Protein AF-A0A6I9Q397-F1 (afdb_monomer_lite)

Foldseek 3Di:
DDDDDDPPPPPPPPPDDPDDDDDDDVDPDPPDDPDPDPPPDQDPVHDDDDDPPPDDDDPDDPPVVVVPDPDPVPDDD

pLDDT: mean 70.37, std 11.14, range [42.62, 89.88]

Radius of gyration: 23.96 Å; chains: 1; bounding box: 56×58×47 Å

Secondary structure (DSSP, 8-state):
--------------------PPP----TT---------TT---TT-SPPPPP----S-TTSS-TTSSS---GGGS--

Sequence (77 aa):
MKDSAHSSSTKGERLSAKMRSLPGSNEPYEASSPKEIDASYVDPLGPQMERPKTGAKRRVEDDDFADEELGDDLLPE

Structure (mmCIF, N/CA/C/O backbone):
data_AF-A0A6I9Q397-F1
#
_entry.id   AF-A0A6I9Q397-F1
#
loop_
_atom_site.group_PDB
_atom_site.id
_atom_site.type_symbol
_atom_site.label_atom_id
_atom_site.label_alt_id
_atom_site.label_comp_id
_atom_site.label_asym_id
_atom_site.label_entity_id
_atom_site.label_seq_id
_atom_site.pdbx_PDB_ins_code
_atom_site.Cartn_x
_atom_site.Cartn_y
_atom_site.Cartn_z
_atom_site.occupancy
_atom_site.B_iso_or_equiv
_atom_site.auth_seq_id
_atom_site.auth_comp_id
_atom_site.auth_asym_id
_atom_site.auth_atom_id
_atom_site.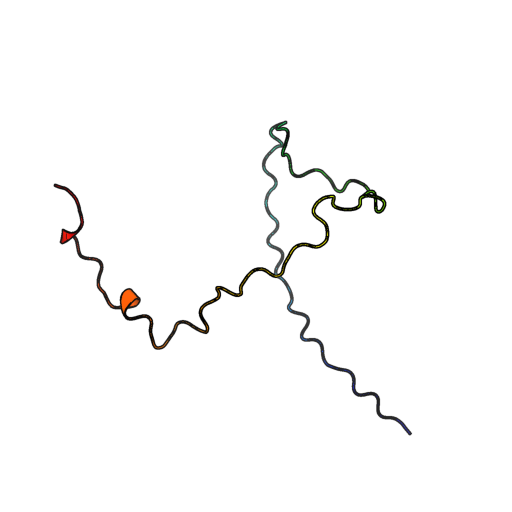pdbx_PDB_model_num
ATOM 1 N N . MET A 1 1 ? -21.632 -40.645 -6.547 1.00 42.62 1 MET A N 1
ATOM 2 C CA . MET A 1 1 ? -20.183 -40.895 -6.366 1.00 42.62 1 MET A CA 1
ATOM 3 C C . MET A 1 1 ? -19.480 -39.549 -6.479 1.00 42.62 1 MET A C 1
ATOM 5 O O . MET A 1 1 ? -20.090 -38.636 -7.016 1.00 42.62 1 MET A O 1
ATOM 9 N N . LYS A 1 2 ? -18.321 -39.413 -5.828 1.00 50.56 2 LYS A N 1
ATOM 10 C CA . LYS A 1 2 ? -17.555 -38.174 -5.566 1.00 50.56 2 LYS A CA 1
ATOM 11 C C . LYS A 1 2 ? -17.266 -37.423 -6.886 1.00 50.56 2 LYS A C 1
ATOM 13 O O . LYS A 1 2 ? -17.404 -38.029 -7.935 1.00 50.56 2 LYS A O 1
ATOM 18 N N . ASP A 1 3 ? -17.062 -36.104 -6.886 1.00 48.84 3 ASP A N 1
ATOM 19 C CA . ASP A 1 3 ? -15.701 -35.565 -6.796 1.00 48.84 3 ASP A CA 1
ATOM 20 C C . ASP A 1 3 ? -15.641 -34.175 -6.140 1.00 48.84 3 ASP A C 1
ATOM 22 O O . ASP A 1 3 ? -16.153 -33.175 -6.642 1.00 48.84 3 ASP A O 1
ATOM 26 N N . SER A 1 4 ? -14.958 -34.129 -4.997 1.00 53.47 4 SER A N 1
ATOM 27 C CA . SER A 1 4 ? -14.464 -32.914 -4.360 1.00 53.47 4 SER A CA 1
ATOM 28 C C . SER A 1 4 ? -13.214 -32.439 -5.108 1.00 53.47 4 SER A C 1
ATOM 30 O O . SER A 1 4 ? -12.181 -33.110 -5.083 1.00 53.47 4 SER A O 1
ATOM 32 N N . ALA A 1 5 ? -13.280 -31.272 -5.746 1.00 57.66 5 ALA A N 1
ATOM 33 C CA . ALA A 1 5 ? -12.099 -30.563 -6.226 1.00 57.66 5 ALA A CA 1
ATOM 34 C C . ALA A 1 5 ? -11.492 -29.791 -5.047 1.00 57.66 5 ALA A C 1
ATOM 36 O O . ALA A 1 5 ? -12.010 -28.767 -4.604 1.00 57.66 5 ALA A O 1
ATOM 37 N N . HIS A 1 6 ? -10.414 -30.330 -4.490 1.00 55.91 6 HIS A N 1
ATOM 38 C CA . HIS A 1 6 ? -9.662 -29.700 -3.418 1.00 55.91 6 HIS A CA 1
ATOM 39 C C . HIS A 1 6 ? -8.673 -28.755 -4.101 1.00 55.91 6 HIS A C 1
ATOM 41 O O . HIS A 1 6 ? -7.699 -29.218 -4.692 1.00 55.91 6 HIS A O 1
ATOM 47 N N . SER A 1 7 ? -8.931 -27.445 -4.070 1.00 56.84 7 SER A N 1
ATOM 48 C CA . SER A 1 7 ? -7.942 -26.448 -4.486 1.00 56.84 7 SER A CA 1
ATOM 49 C C . SER A 1 7 ? -6.673 -26.645 -3.663 1.00 56.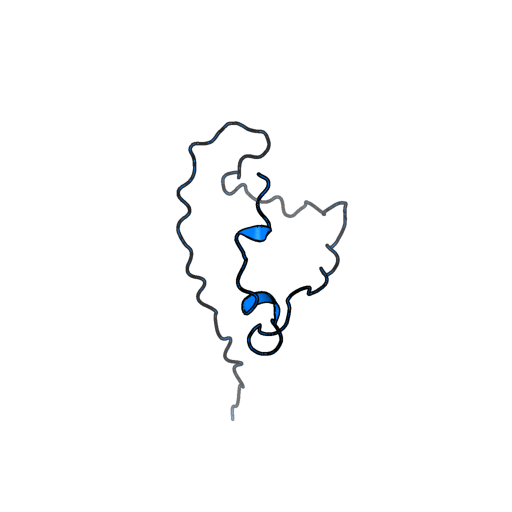84 7 SER A C 1
ATOM 51 O O . SER A 1 7 ? -6.652 -26.398 -2.455 1.00 56.84 7 SER A O 1
ATOM 53 N N . SER A 1 8 ? -5.612 -27.114 -4.315 1.00 58.03 8 SER A N 1
ATOM 54 C CA . SER A 1 8 ? -4.277 -27.201 -3.740 1.00 58.03 8 SER A CA 1
ATOM 55 C C . SER A 1 8 ? -3.787 -25.784 -3.452 1.00 58.03 8 SER A C 1
ATOM 57 O O . SER A 1 8 ? -3.288 -25.090 -4.337 1.00 58.03 8 SER A O 1
ATOM 59 N N . SER A 1 9 ? -3.963 -25.330 -2.211 1.00 59.34 9 SER A N 1
ATOM 60 C CA . SER A 1 9 ? -3.297 -24.126 -1.733 1.00 59.34 9 SER A CA 1
ATOM 61 C C . SER A 1 9 ? -1.802 -24.421 -1.676 1.00 59.34 9 SER A C 1
ATOM 63 O O . SER A 1 9 ? -1.344 -25.250 -0.889 1.00 59.34 9 SER A O 1
ATOM 65 N N . THR A 1 10 ? -1.027 -23.762 -2.534 1.00 58.84 10 THR A N 1
ATOM 66 C CA . THR A 1 10 ? 0.423 -23.667 -2.377 1.00 58.84 10 THR A CA 1
ATOM 67 C C . THR A 1 10 ? 0.670 -22.890 -1.089 1.00 58.84 10 THR A C 1
ATOM 69 O O . THR A 1 10 ? 0.691 -21.658 -1.078 1.00 58.84 10 THR A O 1
ATOM 72 N N . LYS A 1 11 ? 0.754 -23.607 0.033 1.00 62.12 11 LYS A N 1
ATOM 73 C CA . LYS A 1 11 ? 1.155 -23.042 1.317 1.00 62.12 11 LYS A CA 1
ATOM 74 C C . LYS A 1 11 ? 2.603 -22.595 1.154 1.00 62.12 11 LYS A C 1
ATOM 76 O O . LYS A 1 11 ? 3.514 -23.407 1.230 1.00 62.12 11 LYS A O 1
ATOM 81 N N . GLY A 1 12 ? 2.788 -21.314 0.842 1.00 63.88 12 GLY A N 1
ATOM 82 C CA . GLY A 1 12 ? 4.092 -20.669 0.835 1.00 63.88 12 GLY A CA 1
ATOM 83 C C . GLY A 1 12 ? 4.686 -20.793 2.228 1.00 63.88 12 GLY A C 1
ATOM 84 O O . GLY A 1 12 ? 4.226 -20.141 3.166 1.00 63.88 12 GLY A O 1
ATOM 85 N N . GLU A 1 13 ? 5.656 -21.686 2.363 1.00 65.88 13 GLU A N 1
ATOM 86 C CA . GLU A 1 13 ? 6.368 -21.934 3.603 1.00 65.88 13 GLU A CA 1
ATOM 87 C C . GLU A 1 13 ? 7.257 -20.717 3.874 1.00 65.88 13 GLU A C 1
ATOM 89 O O . GLU A 1 13 ? 8.321 -20.533 3.284 1.00 65.88 13 GLU A O 1
ATOM 94 N N . ARG A 1 14 ? 6.749 -19.787 4.689 1.00 70.81 14 ARG A N 1
ATOM 95 C CA . ARG A 1 14 ? 7.495 -18.591 5.077 1.00 70.81 14 ARG A CA 1
ATOM 96 C C . ARG A 1 14 ? 8.602 -19.028 6.027 1.00 70.81 14 ARG A C 1
ATOM 98 O O . ARG A 1 14 ? 8.330 -19.395 7.166 1.00 70.81 14 ARG A O 1
ATOM 105 N N . LEU A 1 15 ? 9.841 -18.968 5.553 1.00 66.44 15 LEU A N 1
ATOM 106 C CA . LEU A 1 15 ? 11.038 -19.174 6.360 1.00 66.44 15 LEU A CA 1
ATOM 107 C C . LEU A 1 15 ? 11.096 -18.068 7.426 1.00 66.44 15 LEU A C 1
ATOM 109 O O . LEU A 1 15 ? 11.512 -16.943 7.152 1.00 66.44 15 LEU A O 1
ATOM 113 N N . SER A 1 16 ? 10.616 -18.352 8.639 1.00 66.44 16 SER A N 1
ATOM 114 C CA . SER A 1 16 ? 10.690 -17.411 9.755 1.00 66.44 16 SER A CA 1
ATOM 115 C C . SER A 1 16 ? 12.134 -17.345 10.249 1.00 66.44 16 SER A C 1
ATOM 117 O O . SER A 1 16 ? 12.566 -18.178 11.052 1.00 66.44 16 SER A O 1
ATOM 119 N N . ALA A 1 17 ? 12.897 -16.364 9.769 1.00 66.75 17 ALA A N 1
ATOM 120 C CA . ALA A 1 17 ? 14.156 -16.001 10.401 1.00 66.75 17 ALA A CA 1
ATOM 121 C C . ALA A 1 17 ? 13.847 -15.555 11.839 1.00 66.75 17 ALA A C 1
ATOM 123 O O . ALA A 1 17 ? 13.070 -14.624 12.061 1.00 66.75 17 ALA A O 1
ATOM 124 N N . LYS A 1 18 ? 14.406 -16.254 12.833 1.00 64.50 18 LYS A N 1
ATOM 125 C CA . LYS A 1 18 ? 14.320 -15.842 14.238 1.00 64.50 18 LYS A CA 1
ATOM 126 C C . LYS A 1 18 ? 15.083 -14.526 14.384 1.00 64.50 18 LYS A C 1
ATOM 128 O O . LYS A 1 18 ? 16.309 -14.521 14.437 1.00 64.50 18 LYS A O 1
ATOM 133 N N . MET A 1 19 ? 14.351 -13.417 14.422 1.00 69.81 19 MET A N 1
ATOM 134 C CA . MET A 1 19 ? 14.899 -12.109 14.761 1.00 69.81 19 MET A CA 1
ATOM 135 C C . MET A 1 19 ? 15.399 -12.173 16.204 1.00 69.81 19 MET A C 1
ATOM 137 O O . MET A 1 19 ? 14.630 -12.462 17.123 1.00 69.81 19 MET A O 1
ATOM 141 N N . ARG A 1 20 ? 16.701 -11.963 16.407 1.00 70.00 20 ARG A N 1
ATOM 142 C CA . ARG A 1 20 ? 17.280 -11.848 17.746 1.00 70.00 20 ARG A CA 1
ATOM 143 C C . ARG A 1 20 ? 16.723 -10.570 18.368 1.00 70.00 20 ARG A C 1
ATOM 145 O O . ARG A 1 20 ? 16.998 -9.487 17.863 1.00 70.00 20 ARG A O 1
ATOM 152 N N . SER A 1 21 ? 15.905 -10.707 19.411 1.00 66.44 21 SER A N 1
ATOM 153 C CA . SER A 1 21 ? 15.339 -9.563 20.125 1.00 66.44 21 SER A CA 1
ATOM 154 C C . SER A 1 21 ? 16.475 -8.689 20.646 1.00 66.44 21 SER A C 1
ATOM 156 O O . SER A 1 21 ? 17.365 -9.181 21.350 1.00 66.44 21 SER A O 1
ATOM 158 N N . LEU A 1 22 ? 16.454 -7.407 20.289 1.00 66.81 22 LEU A N 1
ATOM 159 C CA . LEU A 1 22 ? 17.284 -6.416 20.960 1.00 66.81 22 LEU A CA 1
ATOM 160 C C . LEU A 1 22 ? 16.824 -6.337 22.427 1.00 66.81 22 LEU A C 1
ATOM 162 O O . LEU A 1 22 ? 15.627 -6.490 22.681 1.00 66.81 22 LEU A O 1
ATOM 166 N N . PRO A 1 23 ? 17.740 -6.178 23.401 1.00 66.19 23 PRO A N 1
ATOM 167 C CA . PRO A 1 23 ? 17.345 -5.940 24.784 1.00 66.19 23 PRO A CA 1
ATOM 168 C C . PRO A 1 23 ? 16.443 -4.704 24.819 1.00 66.19 23 PRO A C 1
ATOM 170 O O . PRO A 1 23 ? 16.798 -3.678 24.240 1.00 66.19 23 PRO A O 1
ATOM 173 N N . GLY A 1 24 ? 15.273 -4.846 25.442 1.00 60.12 24 GLY A N 1
ATOM 174 C CA . GLY A 1 24 ? 14.232 -3.825 25.464 1.00 60.12 24 GLY A CA 1
ATOM 175 C C . GLY A 1 24 ? 14.765 -2.480 25.931 1.00 60.12 24 GLY A C 1
ATOM 176 O O . GLY A 1 24 ? 15.102 -2.305 27.103 1.00 60.12 24 GLY A O 1
ATOM 177 N N . SER A 1 25 ? 14.871 -1.527 25.009 1.00 62.16 25 SER A N 1
ATOM 178 C CA . SER A 1 25 ? 14.887 -0.117 25.368 1.00 62.16 25 SER A CA 1
ATOM 179 C C . SER A 1 25 ? 13.450 0.225 25.742 1.00 62.16 25 SER A C 1
ATOM 181 O O . SER A 1 25 ? 12.573 0.064 24.894 1.00 62.16 25 SER A O 1
ATOM 183 N N . ASN A 1 26 ? 13.221 0.639 26.992 1.00 64.81 26 ASN A N 1
ATOM 184 C CA . ASN A 1 26 ? 11.921 1.035 27.554 1.00 64.81 26 ASN A CA 1
ATOM 185 C C . ASN A 1 26 ? 11.412 2.326 26.890 1.00 64.81 26 ASN A C 1
ATOM 187 O O . ASN A 1 26 ? 11.312 3.386 27.501 1.00 64.81 26 ASN A O 1
ATOM 191 N N . GLU A 1 27 ? 11.179 2.232 25.592 1.00 74.12 27 GLU A N 1
ATOM 192 C CA . GLU A 1 27 ? 10.695 3.290 24.737 1.00 74.12 27 GLU A CA 1
ATOM 193 C C . GLU A 1 27 ? 9.190 3.088 24.539 1.00 74.12 27 GLU A C 1
ATOM 195 O O . GLU A 1 27 ? 8.717 1.947 24.485 1.00 74.12 27 GLU A O 1
ATOM 200 N N . PRO A 1 28 ? 8.411 4.168 24.355 1.00 71.00 28 PRO A N 1
ATOM 201 C CA . PRO A 1 28 ? 6.956 4.099 24.172 1.00 71.00 28 PRO A CA 1
ATOM 202 C C . PRO A 1 28 ? 6.492 3.194 23.016 1.00 71.00 28 PRO A C 1
ATOM 204 O O . PRO A 1 28 ? 5.314 2.854 22.933 1.00 71.00 28 PRO A O 1
ATOM 207 N N . TYR A 1 29 ? 7.415 2.813 22.130 1.00 60.22 29 TYR A N 1
ATOM 208 C CA . TYR A 1 29 ? 7.200 2.000 20.937 1.00 60.22 29 TYR A CA 1
ATOM 209 C C . TYR A 1 29 ? 7.974 0.676 20.973 1.00 60.22 29 TYR A C 1
ATOM 211 O O . TYR A 1 29 ? 8.469 0.205 19.949 1.00 60.22 29 TYR A O 1
ATOM 219 N N . GLU A 1 30 ? 8.104 0.054 22.143 1.00 73.69 30 GLU A N 1
ATOM 220 C CA . GLU A 1 30 ? 8.626 -1.308 22.211 1.00 73.69 30 GLU A CA 1
ATOM 221 C C . GLU A 1 30 ? 7.613 -2.309 21.624 1.00 73.69 30 GLU A C 1
ATOM 223 O O . GLU A 1 30 ? 6.414 -2.270 21.926 1.00 73.69 30 GLU A O 1
ATOM 228 N N . ALA A 1 31 ? 8.098 -3.223 20.775 1.00 65.69 31 ALA A N 1
ATOM 229 C CA . ALA A 1 31 ? 7.309 -4.337 20.264 1.00 65.69 31 ALA A CA 1
ATOM 230 C C . ALA A 1 31 ? 6.896 -5.220 21.447 1.00 65.69 31 ALA A C 1
ATOM 232 O O . ALA A 1 31 ? 7.681 -6.023 21.950 1.00 65.69 31 ALA A O 1
ATOM 233 N N . SER A 1 32 ? 5.677 -5.017 21.944 1.00 66.94 32 SER A N 1
ATOM 234 C CA . SER A 1 32 ? 5.250 -5.661 23.176 1.00 66.94 32 SER A CA 1
ATOM 235 C C . SER A 1 32 ? 5.184 -7.178 23.035 1.00 66.94 32 SER A C 1
ATOM 237 O O . SER A 1 32 ? 4.849 -7.700 21.970 1.00 66.94 32 SER A O 1
ATOM 239 N N . SER A 1 33 ? 5.424 -7.870 24.152 1.00 68.12 33 SER A N 1
ATOM 240 C CA . SER A 1 33 ? 5.027 -9.266 24.359 1.00 68.12 33 SER A CA 1
ATOM 241 C C . SER A 1 33 ? 3.600 -9.523 23.844 1.00 68.12 33 SER A C 1
ATOM 243 O O . SER A 1 33 ? 2.820 -8.570 23.754 1.00 68.12 33 SER A O 1
ATOM 245 N N . PRO A 1 34 ? 3.234 -10.773 23.489 1.00 70.19 34 PRO A N 1
ATOM 246 C CA . PRO A 1 34 ? 1.883 -11.097 23.036 1.00 70.19 34 PRO A CA 1
ATOM 247 C C . PRO A 1 34 ? 0.879 -10.768 24.147 1.00 70.19 34 PRO A C 1
ATOM 249 O O . PRO A 1 34 ? 0.622 -11.567 25.042 1.00 70.19 34 PRO A O 1
ATOM 252 N N . LYS A 1 35 ? 0.366 -9.540 24.112 1.00 71.00 35 LYS A N 1
ATOM 253 C CA . LYS A 1 35 ? -0.736 -9.063 24.931 1.00 71.00 35 LYS A CA 1
ATOM 254 C C . LYS A 1 35 ? -1.990 -9.723 24.386 1.00 71.00 35 LYS A C 1
ATOM 256 O O . LYS A 1 35 ? -2.132 -9.859 23.169 1.00 71.00 35 LYS A O 1
ATOM 261 N N . GLU A 1 36 ? -2.879 -10.137 25.279 1.00 77.06 36 GLU A N 1
ATOM 262 C CA . GLU A 1 36 ? -4.223 -10.539 24.885 1.00 77.06 36 GLU A CA 1
ATOM 263 C C . GLU A 1 36 ? -4.838 -9.360 24.129 1.00 77.06 36 GLU A C 1
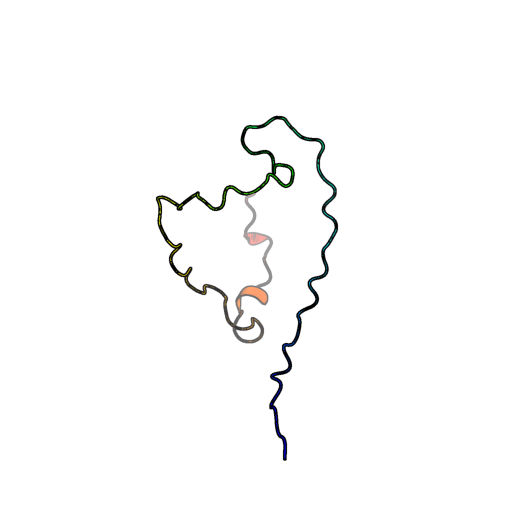ATOM 265 O O . GLU A 1 36 ? -5.016 -8.273 24.680 1.00 77.06 36 GLU A O 1
ATOM 270 N N . ILE A 1 37 ? -5.012 -9.537 22.820 1.00 76.75 37 ILE A N 1
ATOM 271 C CA . ILE A 1 37 ? -5.514 -8.481 21.951 1.00 76.75 37 ILE A CA 1
ATOM 272 C C . ILE A 1 37 ? -6.969 -8.274 22.347 1.00 76.75 37 ILE A C 1
ATOM 274 O O . ILE A 1 37 ? -7.780 -9.192 22.213 1.00 76.75 37 ILE A O 1
ATOM 278 N N . ASP A 1 38 ? -7.293 -7.077 22.827 1.00 80.88 38 ASP A N 1
ATOM 279 C CA . ASP A 1 38 ? -8.679 -6.684 23.021 1.00 80.88 38 ASP A CA 1
ATOM 280 C C . ASP A 1 38 ? -9.366 -6.622 21.652 1.00 80.88 38 ASP A C 1
ATOM 282 O O . ASP A 1 38 ? -9.192 -5.679 20.877 1.00 80.88 38 ASP A O 1
ATOM 286 N N . ALA A 1 39 ? -10.139 -7.663 21.344 1.00 82.50 39 ALA A N 1
ATOM 287 C CA . ALA A 1 39 ? -10.900 -7.770 20.104 1.00 82.50 39 ALA A CA 1
ATOM 288 C C . ALA A 1 39 ? -12.069 -6.768 20.027 1.00 82.50 39 ALA A C 1
ATOM 290 O O . ALA A 1 39 ? -12.759 -6.717 19.011 1.00 82.50 39 ALA A O 1
ATOM 291 N N . SER A 1 40 ? -12.293 -5.976 21.080 1.00 89.88 40 SER A N 1
ATOM 292 C CA . SER A 1 40 ? -13.271 -4.886 21.105 1.00 89.88 40 SER A CA 1
ATOM 293 C C . SER A 1 40 ? -12.745 -3.606 20.447 1.00 89.88 40 SER A C 1
ATOM 295 O O . SER A 1 40 ? -13.531 -2.689 20.206 1.00 89.88 40 SER A O 1
ATOM 297 N N . TYR A 1 41 ? -11.437 -3.506 20.165 1.00 85.31 41 TYR A N 1
ATOM 298 C CA . TYR A 1 41 ? -10.875 -2.320 19.526 1.00 85.31 41 TYR A CA 1
ATOM 299 C C . TYR A 1 41 ? -11.334 -2.213 18.071 1.00 85.31 41 TYR A C 1
ATOM 301 O O . TYR A 1 41 ? -10.976 -3.020 17.211 1.00 85.31 41 TYR A O 1
ATOM 309 N N . VAL A 1 42 ? -12.109 -1.168 17.801 1.00 87.81 42 VAL A N 1
ATOM 310 C CA . VAL A 1 42 ? -12.477 -0.749 16.453 1.00 87.81 42 VAL A CA 1
ATOM 311 C C . VAL A 1 42 ? -11.521 0.368 16.050 1.00 87.81 42 VAL A C 1
ATOM 313 O O . VAL A 1 42 ? -11.489 1.409 16.706 1.00 87.81 42 VAL A O 1
ATOM 316 N N . ASP A 1 43 ? -10.740 0.148 14.989 1.00 85.81 43 ASP A N 1
ATOM 317 C CA . ASP A 1 43 ? -9.822 1.156 14.446 1.00 85.81 43 ASP A CA 1
ATOM 318 C C . ASP A 1 43 ? -10.602 2.444 14.100 1.00 85.81 43 ASP A C 1
ATOM 320 O O . ASP A 1 43 ? -11.499 2.396 13.249 1.00 85.81 43 ASP A O 1
ATOM 324 N N . PRO A 1 44 ? -10.304 3.595 14.736 1.00 89.69 44 PRO A N 1
ATOM 325 C CA . PRO A 1 44 ? -11.005 4.852 14.485 1.00 89.69 44 PRO A CA 1
ATOM 326 C C . PRO A 1 44 ? -10.783 5.399 13.068 1.00 89.69 44 PRO A C 1
ATOM 328 O O . PRO A 1 44 ? -11.561 6.240 12.621 1.00 89.69 44 PRO A O 1
ATOM 331 N N . LEU A 1 45 ? -9.753 4.936 12.351 1.00 86.00 45 LEU A N 1
ATOM 332 C CA . LEU A 1 45 ? -9.530 5.263 10.939 1.00 86.00 45 LEU A CA 1
ATOM 333 C C . LEU A 1 45 ? -10.361 4.383 9.994 1.00 86.00 45 LEU A C 1
ATOM 335 O O . LEU A 1 45 ? -10.396 4.631 8.787 1.00 86.00 45 LEU A O 1
ATOM 339 N N . GLY A 1 46 ? -11.061 3.388 10.543 1.00 86.31 46 GLY A N 1
ATOM 340 C CA . GLY A 1 46 ? -11.813 2.406 9.784 1.00 86.31 46 GLY A CA 1
ATOM 341 C C . GLY A 1 46 ? -10.905 1.448 9.007 1.00 86.31 46 GLY A C 1
ATOM 342 O O . GLY A 1 46 ? -9.693 1.404 9.211 1.00 86.31 46 GLY A O 1
ATOM 343 N N . PRO A 1 47 ? -11.481 0.632 8.111 1.00 88.62 47 PRO A N 1
ATOM 344 C CA . PRO A 1 47 ? -10.703 -0.282 7.287 1.00 88.62 47 PRO A CA 1
ATOM 345 C C . PRO A 1 47 ? -9.645 0.460 6.459 1.00 88.62 47 PRO A C 1
ATOM 347 O O . PRO A 1 47 ? -9.948 1.440 5.777 1.00 88.62 47 PRO A O 1
ATOM 350 N N . GLN A 1 48 ? -8.407 -0.035 6.473 1.00 84.19 48 GLN A N 1
ATOM 351 C CA . GLN A 1 48 ? -7.321 0.538 5.681 1.00 84.19 48 GLN A CA 1
ATOM 352 C C . GLN A 1 48 ? -7.643 0.445 4.178 1.00 84.19 48 GLN A C 1
ATOM 354 O O . GLN A 1 48 ? -7.985 -0.627 3.676 1.00 84.19 48 GLN A O 1
ATOM 359 N N . MET A 1 49 ? -7.485 1.548 3.440 1.00 87.25 49 MET A N 1
ATOM 360 C CA . MET A 1 49 ? -7.626 1.526 1.981 1.00 87.25 49 MET A CA 1
ATOM 361 C C . MET A 1 49 ? -6.571 0.630 1.317 1.00 87.25 49 MET A C 1
ATOM 363 O O . MET A 1 49 ? -5.446 0.475 1.815 1.00 87.25 49 MET A O 1
ATOM 367 N N . GLU A 1 50 ? -6.932 0.055 0.168 1.00 86.12 50 GLU A N 1
ATOM 368 C CA . GLU A 1 50 ? -6.008 -0.741 -0.634 1.00 86.12 50 GLU A CA 1
ATOM 369 C C . GLU A 1 50 ? -4.831 0.128 -1.081 1.00 86.12 50 GLU A C 1
ATOM 371 O O . GLU A 1 50 ? -4.989 1.138 -1.769 1.00 86.12 50 GLU A O 1
ATOM 376 N N . ARG A 1 51 ? -3.621 -0.271 -0.680 1.00 87.31 51 ARG A N 1
ATOM 377 C CA . ARG A 1 51 ? -2.402 0.399 -1.130 1.00 87.31 51 ARG A CA 1
ATOM 378 C C . ARG A 1 51 ? -2.241 0.141 -2.633 1.00 87.31 51 ARG A C 1
ATOM 380 O O . ARG A 1 51 ? -2.335 -1.020 -3.044 1.00 87.31 51 ARG A O 1
ATOM 387 N N . PRO A 1 52 ? -1.946 1.167 -3.448 1.00 87.69 52 PRO A N 1
ATOM 388 C CA . PRO A 1 52 ? -1.636 0.970 -4.856 1.00 87.69 52 PRO A CA 1
ATOM 389 C C . PRO A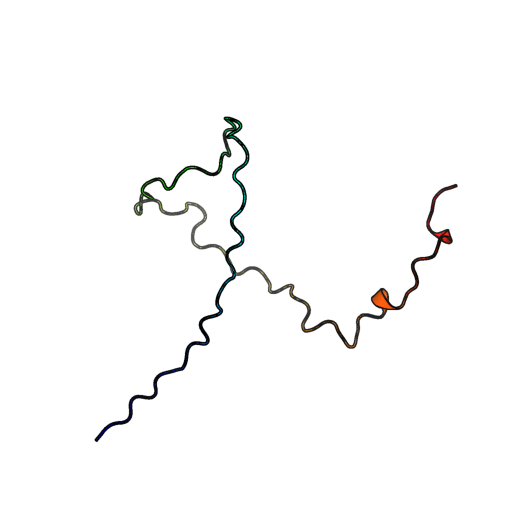 1 52 ? -0.512 -0.056 -5.008 1.00 87.69 52 PRO A C 1
ATOM 391 O O . PRO A 1 52 ? 0.510 0.020 -4.322 1.00 87.69 52 PRO A O 1
ATOM 394 N N . LYS A 1 53 ? -0.695 -1.029 -5.905 1.00 82.88 53 LYS A N 1
ATOM 395 C CA . LYS A 1 53 ? 0.328 -2.028 -6.228 1.00 82.88 53 LYS A CA 1
ATOM 396 C C . LYS A 1 53 ? 1.429 -1.355 -7.049 1.00 82.88 53 LYS A C 1
ATOM 398 O O . LYS A 1 53 ? 1.452 -1.469 -8.266 1.00 82.88 53 LYS A O 1
ATOM 403 N N . THR A 1 54 ? 2.346 -0.660 -6.380 1.00 76.81 54 THR A N 1
ATOM 404 C CA . THR A 1 54 ? 3.541 -0.042 -6.985 1.00 76.81 54 THR A CA 1
ATOM 405 C C . THR A 1 54 ? 4.628 -1.059 -7.349 1.00 76.81 54 THR A C 1
ATOM 407 O O . THR A 1 54 ? 5.729 -0.684 -7.742 1.00 76.81 54 THR A O 1
ATOM 410 N N . GLY A 1 55 ? 4.347 -2.360 -7.229 1.00 75.94 55 GLY A N 1
ATOM 411 C CA . GLY A 1 55 ? 5.262 -3.405 -7.661 1.00 75.94 55 GLY A CA 1
ATOM 412 C C . GLY A 1 55 ? 5.385 -3.408 -9.180 1.00 75.94 55 GLY A C 1
ATOM 413 O O . GLY A 1 55 ? 4.474 -3.866 -9.869 1.00 75.94 55 GLY A O 1
ATOM 414 N N . ALA A 1 56 ? 6.521 -2.930 -9.688 1.00 65.06 56 ALA A N 1
ATOM 415 C CA . ALA A 1 56 ? 6.948 -3.199 -11.051 1.00 65.06 56 ALA A CA 1
ATOM 416 C C . ALA A 1 56 ? 6.893 -4.719 -11.290 1.00 65.06 56 ALA A C 1
ATOM 418 O O . ALA A 1 56 ? 7.517 -5.512 -10.581 1.00 65.06 56 ALA A O 1
ATOM 419 N N . LYS A 1 57 ? 6.076 -5.131 -12.259 1.00 65.44 57 LYS A N 1
ATOM 420 C CA . LYS A 1 57 ? 6.091 -6.478 -12.846 1.00 65.44 57 LYS A CA 1
ATOM 421 C C . LYS A 1 57 ? 7.538 -6.815 -1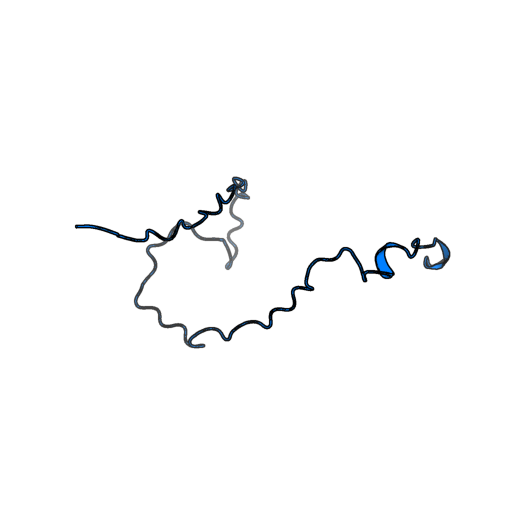3.246 1.00 65.44 57 LYS A C 1
ATOM 423 O O . LYS A 1 57 ? 8.226 -5.940 -13.749 1.00 65.44 57 LYS A O 1
ATOM 428 N N . ARG A 1 58 ? 7.965 -8.054 -12.948 1.00 63.16 58 ARG A N 1
ATOM 429 C CA . ARG A 1 58 ? 9.291 -8.674 -13.192 1.00 63.16 58 ARG A CA 1
ATOM 430 C C . ARG A 1 58 ? 10.297 -7.777 -13.943 1.00 63.16 58 ARG A C 1
ATOM 432 O O . ARG A 1 58 ? 10.213 -7.654 -15.158 1.00 63.16 58 ARG A O 1
ATOM 439 N N . ARG A 1 59 ? 11.274 -7.240 -13.206 1.00 58.47 59 ARG A N 1
ATOM 440 C CA . ARG A 1 59 ? 12.487 -6.605 -13.742 1.00 58.47 59 ARG A CA 1
ATOM 441 C C . ARG A 1 59 ? 13.379 -7.637 -14.423 1.00 58.47 59 ARG A C 1
ATOM 443 O O . ARG A 1 59 ? 14.155 -8.292 -13.733 1.00 58.47 59 ARG A O 1
ATOM 450 N N . VAL A 1 60 ? 13.254 -7.816 -15.730 1.00 57.28 60 VAL A N 1
ATOM 451 C CA . VAL A 1 60 ? 14.338 -8.451 -16.501 1.00 57.28 60 VAL A CA 1
ATOM 452 C C . VAL A 1 60 ? 14.545 -7.769 -17.857 1.00 57.28 60 VAL A C 1
ATOM 454 O O . VAL A 1 60 ? 15.656 -7.809 -18.359 1.00 57.28 60 VAL A O 1
ATOM 457 N N . GLU A 1 61 ? 13.525 -7.136 -18.445 1.00 57.06 61 GLU A N 1
ATOM 458 C CA . GLU A 1 61 ? 13.567 -6.789 -19.879 1.00 57.06 61 GLU A CA 1
ATOM 459 C C . GLU A 1 61 ? 13.611 -5.272 -20.180 1.00 57.06 61 GLU A C 1
ATOM 461 O O . GLU A 1 61 ? 14.035 -4.919 -21.270 1.00 57.06 61 GLU A O 1
ATOM 466 N N . ASP A 1 62 ? 13.242 -4.390 -19.234 1.00 54.50 62 ASP A N 1
ATOM 467 C CA . ASP A 1 62 ? 13.082 -2.932 -19.470 1.00 54.50 62 ASP A CA 1
ATOM 468 C C . ASP A 1 62 ? 13.867 -2.034 -18.475 1.00 54.50 62 ASP A C 1
ATOM 470 O O . ASP A 1 62 ? 13.577 -0.844 -18.352 1.00 54.50 62 ASP A O 1
ATOM 474 N N . ASP A 1 63 ? 14.795 -2.583 -17.682 1.00 60.47 63 ASP A N 1
ATOM 475 C CA . ASP A 1 63 ? 15.552 -1.803 -16.682 1.00 60.47 63 ASP A CA 1
ATOM 476 C C . ASP A 1 63 ? 16.877 -1.314 -17.304 1.00 60.47 63 ASP A C 1
ATOM 478 O O . ASP A 1 63 ? 17.949 -1.704 -16.860 1.00 60.47 63 ASP A O 1
ATOM 482 N N . ASP A 1 64 ? 16.802 -0.439 -18.320 1.00 62.94 64 ASP A N 1
ATOM 483 C CA . ASP A 1 64 ? 17.969 0.217 -18.964 1.00 62.94 64 ASP A CA 1
ATOM 484 C C . ASP A 1 64 ? 18.877 0.957 -17.946 1.00 62.94 64 ASP A C 1
ATOM 486 O O . ASP A 1 64 ? 20.010 1.326 -18.237 1.00 62.94 64 ASP A O 1
ATOM 490 N N . PHE A 1 65 ? 18.380 1.168 -16.722 1.00 64.25 65 PHE A N 1
ATOM 491 C CA . PHE A 1 65 ? 19.096 1.742 -15.582 1.00 64.25 65 PHE A CA 1
ATOM 492 C C . PHE A 1 65 ? 20.086 0.767 -14.917 1.00 64.25 65 PHE A C 1
ATOM 494 O O . PHE A 1 65 ? 20.936 1.187 -14.138 1.00 64.25 65 PHE A O 1
ATOM 501 N N . ALA A 1 66 ? 19.949 -0.543 -15.152 1.00 67.06 66 ALA A N 1
ATOM 502 C CA . ALA A 1 66 ? 20.856 -1.561 -14.614 1.00 67.06 66 ALA A CA 1
ATOM 503 C C . ALA A 1 66 ? 22.144 -1.697 -15.444 1.00 67.06 66 ALA A C 1
ATOM 505 O O . ALA A 1 66 ? 23.143 -2.221 -14.945 1.00 67.06 66 ALA A O 1
ATOM 506 N N . ASP A 1 67 ? 22.103 -1.211 -16.684 1.00 64.62 67 ASP A N 1
ATOM 507 C CA . ASP A 1 67 ? 23.157 -1.331 -17.690 1.00 64.62 67 ASP A CA 1
ATOM 508 C C . ASP A 1 67 ? 24.018 -0.057 -17.763 1.00 64.62 67 ASP A C 1
ATOM 510 O O . ASP A 1 67 ? 25.108 -0.067 -18.338 1.00 64.62 67 ASP A O 1
ATOM 514 N N . GLU A 1 68 ? 23.532 1.046 -17.182 1.00 69.38 68 GLU A N 1
ATOM 515 C CA . GLU A 1 68 ? 24.266 2.299 -17.032 1.00 69.38 68 GLU A CA 1
ATOM 516 C C . GLU A 1 68 ? 25.319 2.132 -15.926 1.00 69.38 68 GLU A C 1
ATOM 518 O O . GLU A 1 68 ? 25.035 2.180 -14.728 1.00 69.38 68 GLU A O 1
ATOM 523 N N . GLU A 1 69 ? 26.556 1.866 -16.348 1.00 73.94 69 GLU A N 1
ATOM 524 C CA . GLU A 1 69 ? 27.736 1.820 -15.487 1.00 73.94 69 GLU A CA 1
ATOM 525 C C . GLU A 1 69 ? 27.867 3.153 -14.729 1.00 73.94 69 GLU A C 1
ATOM 527 O O . GLU A 1 69 ? 28.173 4.184 -15.324 1.00 73.94 69 GLU A O 1
ATOM 532 N N . LEU A 1 70 ? 27.592 3.140 -13.417 1.00 76.56 70 LEU A N 1
ATOM 533 C CA . LEU A 1 70 ? 27.691 4.313 -12.544 1.00 76.56 70 LEU A CA 1
ATOM 534 C C . LEU A 1 70 ? 29.138 4.834 -12.553 1.00 76.56 70 LEU A C 1
ATOM 536 O O . LEU A 1 70 ? 30.002 4.260 -11.891 1.00 76.56 70 LEU A O 1
ATOM 540 N N . GLY A 1 71 ? 29.382 5.894 -13.323 1.00 74.19 71 GLY A N 1
ATOM 541 C CA . GLY A 1 71 ? 30.699 6.490 -13.509 1.00 74.19 71 GLY A CA 1
ATOM 542 C C . GLY A 1 71 ? 31.175 7.320 -12.315 1.00 74.19 71 GLY A C 1
ATOM 543 O O . GLY A 1 71 ? 30.395 7.891 -11.547 1.00 74.19 71 GLY A O 1
ATOM 544 N N . ASP A 1 72 ? 32.498 7.407 -12.177 1.00 75.56 72 ASP A N 1
ATOM 545 C CA . ASP A 1 72 ? 33.186 8.196 -11.144 1.00 75.56 72 ASP A CA 1
ATOM 546 C C . ASP A 1 72 ? 33.017 9.719 -11.347 1.00 75.56 72 ASP A C 1
ATOM 548 O O . ASP A 1 72 ? 33.362 10.518 -10.478 1.00 75.56 72 ASP A O 1
ATOM 552 N N . ASP A 1 73 ? 32.473 10.127 -12.494 1.00 80.81 73 ASP A N 1
ATOM 553 C CA . ASP A 1 73 ? 32.198 11.504 -12.911 1.00 80.81 73 ASP A CA 1
ATOM 554 C C . ASP A 1 73 ? 31.046 12.172 -12.140 1.00 80.81 73 ASP A C 1
ATOM 556 O O . ASP A 1 73 ? 30.850 13.384 -12.239 1.00 80.81 73 ASP A O 1
ATOM 560 N N . LEU A 1 74 ? 30.305 11.405 -11.337 1.00 80.44 74 LEU A N 1
ATOM 561 C CA . LEU A 1 74 ? 29.227 11.901 -10.477 1.00 80.44 74 LEU A CA 1
ATOM 562 C C . LEU A 1 74 ? 29.684 12.269 -9.056 1.00 80.44 74 LEU A C 1
ATOM 564 O O . LEU A 1 74 ? 28.860 12.695 -8.239 1.00 80.44 74 LEU A O 1
ATOM 568 N N . LEU A 1 75 ? 30.968 12.098 -8.728 1.00 83.75 75 LEU A N 1
ATOM 569 C CA . LEU A 1 75 ? 31.494 12.453 -7.411 1.00 83.75 75 LEU A CA 1
ATOM 570 C C . LEU A 1 75 ? 31.938 13.927 -7.363 1.00 83.75 75 LEU A C 1
ATOM 572 O O . LEU A 1 75 ? 32.621 14.390 -8.276 1.00 83.75 75 LEU A O 1
ATOM 576 N N . PRO A 1 76 ? 31.583 14.678 -6.301 1.00 84.25 76 PRO A N 1
ATOM 577 C CA . PRO A 1 76 ? 32.168 15.993 -6.050 1.00 84.25 76 PRO A CA 1
ATOM 578 C C . PRO A 1 76 ? 33.688 15.903 -5.846 1.00 84.25 76 PRO A C 1
ATOM 580 O O . PRO A 1 76 ? 34.157 14.961 -5.205 1.00 84.25 76 PRO A O 1
ATOM 583 N N . GLU A 1 77 ? 34.423 16.899 -6.354 1.00 78.56 77 GLU A N 1
ATOM 584 C CA . GLU A 1 77 ? 35.867 17.078 -6.106 1.00 78.56 77 GLU A CA 1
ATOM 585 C C . GLU A 1 77 ? 36.206 17.348 -4.628 1.00 78.56 77 GLU A C 1
ATOM 587 O O . GLU A 1 77 ? 35.407 18.023 -3.931 1.00 78.5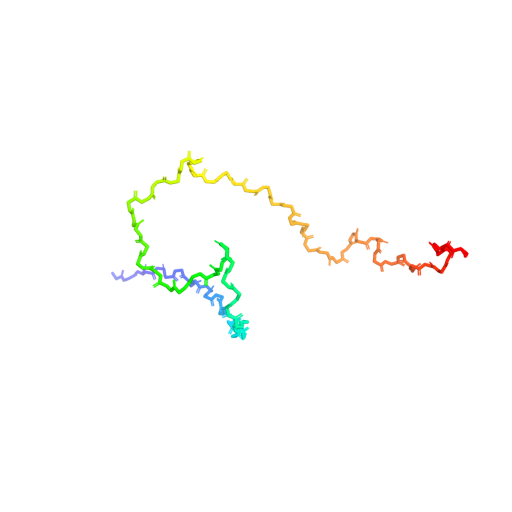6 77 GLU A O 1
#

Organism: NCBI:txid8208